Protein AF-A0A6M3KAR0-F1 (afdb_monomer_lite)

pLDDT: mean 83.97, std 17.64, range [31.8, 97.62]

Structure (mmCIF, N/CA/C/O backbone):
data_AF-A0A6M3KAR0-F1
#
_entry.id   AF-A0A6M3KAR0-F1
#
loop_
_atom_site.group_PDB
_atom_site.id
_atom_site.type_symbol
_atom_site.label_atom_id
_atom_site.label_alt_id
_atom_site.label_comp_id
_atom_site.label_asym_id
_atom_site.label_entity_id
_atom_site.label_seq_id
_atom_site.pdbx_PDB_ins_code
_atom_site.Cartn_x
_atom_site.Cartn_y
_atom_site.Cartn_z
_atom_site.occupancy
_atom_site.B_iso_or_equiv
_atom_site.auth_seq_id
_atom_site.auth_comp_id
_atom_site.auth_asym_id
_atom_site.auth_atom_id
_atom_site.pdbx_PDB_model_num
ATOM 1 N N . MET A 1 1 ? 25.876 14.426 -2.420 1.00 44.31 1 MET A N 1
ATOM 2 C CA . MET A 1 1 ? 25.992 14.036 -3.846 1.00 44.31 1 MET A CA 1
ATOM 3 C C . MET A 1 1 ? 24.694 13.390 -4.374 1.00 44.31 1 MET A C 1
ATOM 5 O O . MET A 1 1 ? 24.754 12.525 -5.230 1.00 44.31 1 MET A O 1
ATOM 9 N N . PHE A 1 2 ? 23.516 13.811 -3.880 1.00 39.31 2 PHE A N 1
ATOM 10 C CA . PHE A 1 2 ? 22.207 13.184 -4.164 1.00 39.31 2 PHE A CA 1
ATOM 11 C C . PHE A 1 2 ? 21.346 13.963 -5.182 1.00 39.31 2 PHE A C 1
ATOM 13 O O . PHE A 1 2 ? 20.451 13.400 -5.795 1.00 39.31 2 PHE A O 1
ATOM 20 N N . LEU A 1 3 ? 21.641 15.249 -5.415 1.00 34.06 3 LEU A N 1
ATOM 21 C CA . LEU A 1 3 ? 20.813 16.133 -6.252 1.00 34.06 3 LEU A CA 1
ATOM 22 C C . LEU A 1 3 ? 21.075 16.013 -7.769 1.00 34.06 3 LEU A C 1
ATOM 24 O O . LEU A 1 3 ? 20.248 16.417 -8.577 1.00 34.06 3 LEU A O 1
ATOM 28 N N . SER A 1 4 ? 22.226 15.463 -8.174 1.00 31.80 4 SER A N 1
ATOM 29 C CA . SER A 1 4 ? 22.678 15.473 -9.577 1.00 31.80 4 SER A CA 1
ATOM 30 C C . SER A 1 4 ? 22.070 14.364 -10.444 1.00 31.80 4 SER A C 1
ATOM 32 O O . SER A 1 4 ? 22.120 14.472 -11.669 1.00 31.80 4 SER A O 1
ATOM 34 N N . TRP A 1 5 ? 21.533 13.300 -9.841 1.00 33.84 5 TRP A N 1
ATOM 35 C CA . TRP A 1 5 ? 20.938 12.178 -10.580 1.00 33.84 5 TRP A CA 1
ATOM 36 C C . TRP A 1 5 ? 19.474 12.421 -10.951 1.00 33.84 5 TRP A C 1
ATOM 38 O O . TRP A 1 5 ? 19.028 11.923 -11.979 1.00 33.84 5 TRP A O 1
ATOM 48 N N . LEU A 1 6 ? 18.766 13.255 -10.180 1.00 37.25 6 LEU A N 1
ATOM 49 C CA . LEU A 1 6 ? 17.368 13.603 -10.441 1.00 37.25 6 LEU A CA 1
ATOM 50 C C . LEU A 1 6 ? 17.204 14.263 -11.820 1.00 37.25 6 LEU A C 1
ATOM 52 O O . LEU A 1 6 ? 16.285 13.937 -12.557 1.00 37.25 6 LEU A O 1
ATOM 56 N N . PHE A 1 7 ? 18.136 15.141 -12.210 1.00 34.53 7 PHE A N 1
ATOM 57 C CA . PHE A 1 7 ? 17.979 16.001 -13.388 1.00 34.53 7 PHE A CA 1
ATOM 58 C C . PHE A 1 7 ? 18.233 15.334 -14.753 1.00 34.53 7 PHE A C 1
ATOM 60 O O . PHE A 1 7 ? 17.766 15.842 -15.771 1.00 34.53 7 PHE A O 1
ATOM 67 N N . LYS A 1 8 ? 18.960 14.212 -14.824 1.00 32.50 8 LYS A N 1
ATOM 68 C CA . LYS A 1 8 ? 19.368 13.623 -16.119 1.00 32.50 8 LYS A CA 1
ATOM 69 C C . LYS A 1 8 ? 18.343 12.673 -16.745 1.00 32.50 8 LYS A C 1
ATOM 71 O O . LYS A 1 8 ? 18.526 12.282 -17.894 1.00 32.50 8 LYS A O 1
ATOM 76 N N . TRP A 1 9 ? 17.265 12.333 -16.040 1.00 40.50 9 TRP A N 1
ATOM 77 C CA . TRP A 1 9 ? 16.242 11.410 -16.550 1.00 40.50 9 TRP A CA 1
ATOM 78 C C . TRP A 1 9 ? 15.042 12.107 -17.222 1.00 40.50 9 TRP A C 1
ATOM 80 O O . TRP A 1 9 ? 14.213 11.447 -17.839 1.00 40.50 9 TRP A O 1
ATOM 90 N N . PHE A 1 10 ? 14.967 13.444 -17.162 1.00 45.47 10 PHE A N 1
ATOM 91 C CA . PHE A 1 10 ? 13.807 14.244 -17.596 1.00 45.47 10 PHE A CA 1
ATOM 92 C C . PHE A 1 10 ? 13.609 14.398 -19.117 1.00 45.47 10 PHE A C 1
ATOM 94 O O . PHE A 1 10 ? 12.655 15.046 -19.545 1.00 45.47 10 PHE A O 1
ATOM 101 N N . ALA A 1 11 ? 14.459 13.821 -19.966 1.00 38.06 11 ALA A N 1
ATOM 102 C CA . ALA A 1 11 ? 14.335 13.984 -21.413 1.00 38.06 11 ALA A CA 1
ATOM 103 C C . ALA A 1 11 ? 13.520 12.840 -22.044 1.00 38.06 11 ALA A C 1
ATOM 105 O O . ALA A 1 11 ? 14.083 11.823 -22.440 1.00 38.06 11 ALA A O 1
ATOM 106 N N . GLY A 1 12 ? 12.201 13.022 -22.186 1.00 43.19 12 GLY A N 1
ATOM 107 C CA . GLY A 1 12 ? 11.482 12.376 -23.297 1.00 43.19 12 GLY A CA 1
ATOM 108 C C . GLY A 1 12 ? 10.228 11.552 -23.006 1.00 43.19 12 GLY A C 1
ATOM 109 O O . GLY A 1 12 ? 9.822 10.795 -23.882 1.00 43.19 12 GLY A O 1
ATOM 110 N N . LYS A 1 13 ? 9.572 11.677 -21.848 1.00 44.59 13 LYS A N 1
ATOM 111 C CA . LYS A 1 13 ? 8.247 11.059 -21.652 1.00 44.59 13 LYS A CA 1
ATOM 112 C C . LYS A 1 13 ? 7.164 12.130 -21.669 1.00 44.59 13 LYS A C 1
ATOM 114 O O . LYS A 1 13 ? 7.058 12.933 -20.750 1.00 44.59 13 LYS A O 1
ATOM 119 N N . THR A 1 14 ? 6.395 12.164 -22.755 1.00 47.69 14 THR A N 1
ATOM 120 C CA . THR A 1 14 ? 5.181 12.978 -22.865 1.00 47.69 14 THR A CA 1
ATOM 121 C C . THR A 1 14 ? 4.191 12.539 -21.790 1.00 47.69 14 THR A C 1
ATOM 123 O O . THR A 1 14 ? 3.949 11.339 -21.646 1.00 47.69 14 THR A O 1
ATOM 126 N N . ALA A 1 15 ? 3.635 13.493 -21.041 1.00 52.22 15 ALA A N 1
ATOM 127 C CA . ALA A 1 15 ? 2.621 13.210 -20.033 1.00 52.22 15 ALA A CA 1
ATOM 128 C C . ALA A 1 15 ? 1.434 12.449 -20.665 1.00 52.22 15 ALA A C 1
ATOM 130 O O . ALA A 1 15 ? 1.044 12.770 -21.794 1.00 52.22 15 ALA A O 1
ATOM 131 N N . PRO A 1 16 ? 0.870 11.436 -19.982 1.00 50.16 16 PRO A N 1
ATOM 132 C CA . PRO A 1 16 ? -0.304 10.726 -20.477 1.00 50.16 16 PRO A CA 1
ATOM 133 C C . PRO A 1 16 ? -1.496 11.688 -20.650 1.00 50.16 16 PRO A C 1
ATOM 135 O O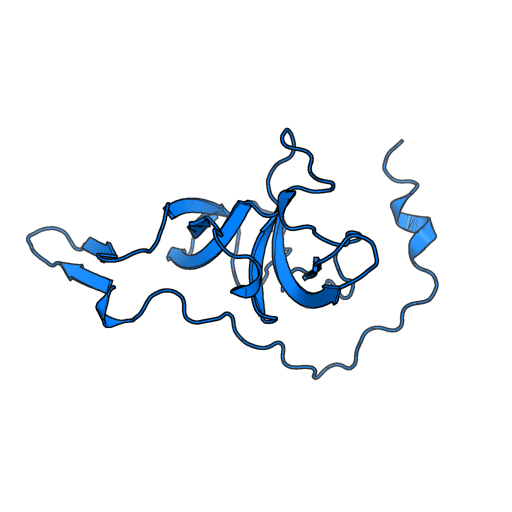 . PRO A 1 16 ? -1.559 12.716 -19.971 1.00 50.16 16 PRO A O 1
ATOM 138 N N . PRO A 1 17 ? -2.441 11.383 -21.559 1.00 49.75 17 PRO A N 1
ATOM 139 C CA . PRO A 1 17 ? -3.588 12.241 -21.826 1.00 49.75 17 PRO A CA 1
ATOM 140 C C . PRO A 1 17 ? -4.416 12.500 -20.560 1.00 49.75 17 PRO A C 1
ATOM 142 O O . PRO A 1 17 ? -4.593 11.632 -19.709 1.00 49.75 17 PRO A O 1
ATOM 145 N N . ILE A 1 18 ? -4.957 13.715 -20.496 1.00 53.00 18 ILE A N 1
ATOM 146 C CA . ILE A 1 18 ? -5.568 14.395 -19.338 1.00 53.00 18 ILE A CA 1
ATOM 147 C C . ILE A 1 18 ? -6.865 13.746 -18.807 1.00 53.00 18 ILE A C 1
ATOM 149 O O . ILE A 1 18 ? -7.539 14.338 -17.972 1.00 53.00 18 ILE A O 1
ATOM 153 N N . ASN A 1 19 ? -7.254 12.563 -19.297 1.00 54.94 19 ASN A N 1
ATOM 154 C CA . ASN A 1 19 ? -8.557 11.959 -19.000 1.00 54.94 19 ASN A CA 1
ATOM 155 C C . ASN A 1 19 ? -8.521 10.420 -18.921 1.00 54.94 19 ASN A C 1
ATOM 157 O O . ASN A 1 19 ? -9.412 9.739 -19.423 1.00 54.94 19 ASN A O 1
ATOM 161 N N . TYR A 1 20 ? -7.453 9.857 -18.347 1.00 64.69 20 TYR A N 1
ATOM 162 C CA . TYR A 1 20 ? -7.381 8.425 -18.049 1.00 64.69 20 TYR A CA 1
ATOM 163 C C . TYR A 1 20 ? -7.837 8.178 -16.608 1.00 64.69 20 TYR A C 1
ATOM 165 O O . TYR A 1 20 ? -7.062 8.373 -15.669 1.00 64.69 20 TYR A O 1
ATOM 173 N N . GLU A 1 21 ? -9.094 7.765 -16.437 1.00 73.62 21 GLU A N 1
ATOM 174 C CA . GLU A 1 21 ? -9.604 7.319 -15.141 1.00 73.62 21 GLU A CA 1
ATOM 175 C C . GLU A 1 21 ? -8.807 6.095 -14.673 1.00 73.62 21 GLU A C 1
ATOM 177 O O . GLU A 1 21 ? -8.622 5.117 -15.401 1.00 73.62 21 GLU A O 1
ATOM 182 N N . ILE A 1 22 ? -8.280 6.171 -13.453 1.00 78.12 22 ILE A N 1
ATOM 183 C CA . ILE A 1 22 ? -7.604 5.043 -12.820 1.00 78.12 22 ILE A CA 1
ATOM 184 C C . ILE A 1 22 ? -8.687 4.191 -12.156 1.00 78.12 22 ILE A C 1
ATOM 186 O O . ILE A 1 22 ? -9.484 4.757 -11.408 1.00 78.12 22 ILE A O 1
ATOM 190 N N . PRO A 1 23 ? -8.716 2.862 -12.371 1.00 89.44 23 PRO A N 1
ATOM 191 C CA . PRO A 1 23 ? -9.630 1.994 -11.643 1.00 89.44 23 PRO A CA 1
ATOM 192 C C . PRO A 1 23 ? -9.558 2.243 -10.134 1.00 89.44 23 PRO A C 1
ATOM 194 O O . PRO A 1 23 ? -8.480 2.468 -9.576 1.00 89.44 23 PRO A O 1
ATOM 197 N N . SER A 1 24 ? -10.711 2.207 -9.470 1.00 90.56 24 SER A N 1
ATOM 198 C CA . SER A 1 24 ? -10.758 2.273 -8.009 1.00 90.56 24 SER A CA 1
ATOM 199 C C . SER A 1 24 ? -10.103 1.033 -7.381 1.00 90.56 24 SER A C 1
ATOM 201 O O . SER A 1 24 ? -10.073 -0.023 -8.021 1.00 90.56 24 SER A O 1
ATOM 203 N N . PRO A 1 25 ? -9.609 1.123 -6.130 1.00 93.75 25 PRO A N 1
ATOM 204 C CA . PRO A 1 25 ? -9.113 -0.041 -5.405 1.00 93.75 25 PRO A CA 1
ATOM 205 C C . PRO A 1 25 ? -10.175 -1.131 -5.308 1.00 93.75 25 PRO A C 1
ATOM 207 O O . PRO A 1 25 ? -11.380 -0.851 -5.265 1.00 93.75 25 PRO A O 1
ATOM 210 N N . LYS A 1 26 ? -9.730 -2.379 -5.186 1.00 94.19 26 LYS A N 1
ATOM 211 C CA . LYS A 1 26 ? -10.622 -3.498 -4.896 1.00 94.19 26 LYS A CA 1
ATOM 212 C C . LYS A 1 26 ? -11.297 -3.287 -3.541 1.00 94.19 26 LYS A C 1
ATOM 214 O O . LYS A 1 26 ? -10.650 -2.932 -2.557 1.00 94.19 26 LYS A O 1
ATOM 219 N N . ILE A 1 27 ? -12.589 -3.599 -3.449 1.00 91.50 27 ILE A N 1
ATOM 220 C CA . ILE A 1 27 ? -13.271 -3.682 -2.153 1.00 91.50 27 ILE A CA 1
ATOM 221 C C . ILE A 1 27 ? -12.722 -4.899 -1.399 1.00 91.50 27 ILE A C 1
ATOM 223 O O . ILE A 1 27 ? -12.964 -6.042 -1.786 1.00 91.50 27 ILE A O 1
ATOM 227 N N . ARG A 1 28 ? -11.969 -4.645 -0.324 1.00 90.31 28 ARG A N 1
ATOM 228 C CA . ARG A 1 28 ? -11.317 -5.678 0.508 1.00 90.31 28 ARG A CA 1
ATOM 229 C C . ARG A 1 28 ? -12.025 -5.926 1.838 1.00 90.31 28 ARG A C 1
ATOM 231 O O . ARG A 1 28 ? -11.867 -6.989 2.430 1.00 90.31 28 ARG A O 1
ATOM 238 N N . ILE A 1 29 ? -12.837 -4.970 2.282 1.00 88.12 29 ILE A N 1
ATOM 239 C CA . ILE A 1 29 ? -13.663 -5.064 3.487 1.00 88.12 29 ILE A CA 1
ATOM 240 C C . ILE A 1 29 ? -15.110 -4.880 3.054 1.00 88.12 29 ILE A C 1
ATOM 242 O O . ILE A 1 29 ? -15.476 -3.838 2.515 1.00 88.12 29 ILE A O 1
ATOM 246 N N . SER A 1 30 ? -15.937 -5.904 3.260 1.00 88.44 30 SER A N 1
ATOM 247 C CA . SER A 1 30 ? -17.370 -5.788 2.987 1.00 88.44 30 SER A CA 1
ATOM 248 C C . SER A 1 30 ? -18.027 -4.840 3.990 1.00 88.44 30 SER A C 1
ATOM 250 O O . SER A 1 30 ? -17.643 -4.819 5.158 1.00 88.44 30 SER A O 1
ATOM 252 N N . GLN A 1 31 ? -19.062 -4.112 3.572 1.00 86.31 31 GLN A N 1
ATOM 253 C CA . GLN A 1 31 ? -19.789 -3.203 4.463 1.00 86.31 31 GLN A CA 1
ATOM 254 C C . GLN A 1 31 ? -20.313 -3.908 5.728 1.00 86.31 31 GLN A C 1
ATOM 256 O O . GLN A 1 31 ? -20.246 -3.340 6.810 1.00 86.31 31 GLN A O 1
ATOM 261 N N . GLY A 1 32 ? -20.768 -5.163 5.617 1.00 87.25 32 GLY A N 1
ATOM 262 C CA . GLY A 1 32 ? -21.242 -5.952 6.762 1.00 87.25 32 GLY A CA 1
ATOM 263 C C . GLY A 1 32 ? -20.154 -6.346 7.769 1.00 87.25 32 GLY A C 1
ATOM 264 O O . GLY A 1 32 ? -20.479 -6.742 8.883 1.00 87.25 32 GLY A O 1
ATOM 265 N N . ALA A 1 33 ? -18.872 -6.217 7.409 1.00 87.06 33 ALA A N 1
ATOM 266 C CA . ALA A 1 33 ? -17.750 -6.417 8.328 1.00 87.06 33 ALA A CA 1
ATOM 267 C C . ALA A 1 33 ? -17.446 -5.169 9.177 1.00 87.06 33 ALA A C 1
ATOM 269 O O . ALA A 1 33 ? -16.539 -5.208 10.007 1.00 87.06 33 ALA A O 1
ATOM 270 N N . ILE A 1 34 ? -18.173 -4.067 8.968 1.00 88.25 34 ILE A N 1
ATOM 271 C CA . ILE A 1 34 ? -18.034 -2.820 9.717 1.00 88.25 34 ILE A CA 1
ATOM 272 C C . ILE A 1 34 ? -19.299 -2.632 10.551 1.00 88.25 34 ILE A C 1
ATOM 274 O O . ILE A 1 34 ? -20.400 -2.518 10.016 1.00 88.25 34 ILE A O 1
ATOM 278 N N . SER A 1 35 ? -19.143 -2.579 11.868 1.00 87.25 35 SER A N 1
ATOM 279 C CA . SER A 1 35 ? -20.231 -2.325 12.809 1.00 87.25 35 SER A CA 1
ATOM 280 C C . SER A 1 35 ? -19.959 -1.062 13.611 1.00 87.25 35 SER A C 1
ATOM 282 O O . SER A 1 35 ? -18.844 -0.844 14.086 1.00 87.25 35 SER A O 1
ATOM 284 N N . LEU A 1 36 ? -20.999 -0.254 13.791 1.00 85.94 36 LEU A N 1
ATOM 285 C CA . LEU A 1 36 ? -20.987 0.888 14.696 1.00 85.94 36 LEU A CA 1
ATOM 286 C C . LEU A 1 36 ? -21.565 0.428 16.030 1.00 85.94 36 LEU A C 1
ATOM 288 O O . LEU A 1 36 ? -22.679 -0.098 16.056 1.00 85.94 36 LEU A O 1
ATOM 292 N N . ASN A 1 37 ? -20.803 0.591 17.109 1.00 83.62 37 ASN A N 1
ATOM 293 C CA . ASN A 1 37 ? -21.295 0.339 18.456 1.00 83.62 37 ASN A CA 1
ATOM 294 C C . ASN A 1 37 ? -21.473 1.676 19.194 1.00 83.62 37 ASN A C 1
ATOM 296 O O . ASN A 1 37 ? -20.618 2.560 19.118 1.00 83.62 37 ASN A O 1
ATOM 300 N N . TYR A 1 38 ? -22.615 1.803 19.868 1.00 79.50 38 TYR A N 1
ATOM 301 C CA . TYR A 1 38 ? -23.075 2.986 20.589 1.00 79.50 38 TYR A CA 1
ATOM 302 C C . TYR A 1 38 ? -23.214 2.733 22.103 1.00 79.50 38 TYR A C 1
ATOM 304 O O . TYR A 1 38 ? -23.842 3.530 22.802 1.00 79.50 38 TYR A O 1
ATOM 312 N N . ASP A 1 39 ? -22.639 1.640 22.619 1.00 70.88 39 ASP A N 1
ATOM 313 C CA . ASP A 1 39 ? -22.660 1.242 24.034 1.00 70.88 39 ASP A CA 1
ATOM 314 C C . ASP A 1 39 ? -21.804 2.179 24.915 1.00 70.88 39 ASP A C 1
ATOM 316 O O . ASP A 1 39 ? -20.740 1.813 25.409 1.00 70.88 39 ASP A O 1
ATOM 320 N N . GLY A 1 40 ? -22.242 3.428 25.097 1.00 68.81 40 GLY A N 1
ATOM 321 C CA . GLY A 1 40 ? -21.585 4.435 25.948 1.00 68.81 40 GLY A CA 1
ATOM 322 C C . GLY A 1 40 ? -20.324 5.073 25.351 1.00 68.81 40 GLY A C 1
ATOM 323 O O . GLY A 1 40 ? -19.961 6.180 25.746 1.00 68.81 40 GLY A O 1
ATOM 324 N N . GLU A 1 41 ? -19.714 4.438 24.351 1.00 70.38 41 GLU A N 1
ATOM 325 C CA . GLU A 1 41 ? -18.621 4.968 23.537 1.00 70.38 41 GLU A CA 1
ATOM 326 C C . GLU A 1 41 ? -18.974 4.842 22.048 1.00 70.38 41 GLU A C 1
ATOM 328 O O . GLU A 1 41 ? -19.388 3.781 21.586 1.00 70.38 41 GLU A O 1
ATOM 333 N N . ASN A 1 42 ? -18.799 5.921 21.276 1.00 82.81 42 ASN A N 1
ATOM 334 C CA . ASN A 1 42 ? -19.004 5.904 19.825 1.00 82.81 42 ASN A CA 1
ATOM 335 C C . ASN A 1 42 ? -17.825 5.190 19.151 1.00 82.81 42 ASN A C 1
ATOM 337 O O . ASN A 1 42 ? -16.806 5.820 18.856 1.00 82.81 42 ASN A O 1
ATOM 341 N N . THR A 1 43 ? -17.949 3.885 18.913 1.00 83.44 43 THR A N 1
ATOM 342 C CA . THR A 1 43 ? -16.860 3.063 18.369 1.00 83.44 43 THR A CA 1
ATOM 343 C C . THR A 1 43 ? -17.187 2.508 16.986 1.00 83.44 43 THR A C 1
ATOM 345 O O . THR A 1 43 ? -18.315 2.113 16.684 1.00 83.44 43 THR A O 1
ATOM 348 N N . VAL A 1 44 ? -16.164 2.463 16.129 1.00 84.81 44 VAL A N 1
ATOM 349 C CA . VAL A 1 44 ? -16.197 1.757 14.844 1.00 84.81 44 VAL A CA 1
ATOM 350 C C . VAL A 1 44 ? -15.420 0.462 15.015 1.00 84.81 44 VAL A C 1
ATOM 352 O O . VAL A 1 44 ? -14.225 0.487 15.312 1.00 84.81 44 VAL A O 1
ATOM 355 N N . MET A 1 45 ? -16.086 -0.669 14.821 1.00 83.50 45 MET A N 1
ATOM 356 C CA . MET A 1 45 ? -15.468 -1.986 14.892 1.00 83.50 45 MET A CA 1
ATOM 357 C C . MET A 1 45 ? -15.436 -2.616 13.505 1.00 83.50 45 MET A C 1
ATOM 359 O O . MET A 1 45 ? -16.449 -2.675 12.812 1.00 83.50 45 MET A O 1
ATOM 363 N N . VAL A 1 46 ? -14.264 -3.113 13.117 1.00 83.19 46 VAL A N 1
ATOM 364 C CA . VAL A 1 46 ? -14.090 -3.910 11.901 1.00 83.19 46 VAL A CA 1
ATOM 365 C C . VAL A 1 46 ? -13.914 -5.361 12.336 1.00 83.19 46 VAL A C 1
ATOM 367 O O . VAL A 1 46 ? -12.882 -5.724 12.896 1.00 83.19 46 VAL A O 1
ATOM 370 N N . THR A 1 47 ? -14.960 -6.166 12.171 1.00 72.81 47 THR A N 1
ATOM 371 C CA . THR A 1 47 ? -15.121 -7.469 12.842 1.00 72.81 47 THR A CA 1
ATOM 372 C C . THR A 1 47 ? -14.496 -8.630 12.079 1.00 72.81 47 THR A C 1
ATOM 374 O O . THR A 1 47 ? -14.176 -9.652 12.677 1.00 72.81 47 THR A O 1
ATOM 377 N N . THR A 1 48 ? -14.308 -8.493 10.764 1.00 71.75 48 THR A N 1
ATOM 378 C CA . THR A 1 48 ? -13.711 -9.537 9.922 1.00 71.75 48 THR A CA 1
ATOM 379 C C . THR A 1 48 ? -12.712 -8.920 8.956 1.00 71.75 48 THR A C 1
ATOM 381 O O . THR A 1 48 ? -13.092 -8.324 7.949 1.00 71.75 48 THR A O 1
ATOM 384 N N . LEU A 1 49 ? -11.427 -9.088 9.259 1.00 71.56 49 LEU A N 1
ATOM 385 C CA . LEU A 1 49 ? -10.332 -8.779 8.349 1.00 71.56 49 LEU A CA 1
ATOM 386 C C . LEU A 1 49 ? -9.555 -10.068 8.065 1.00 71.56 49 LEU A C 1
ATOM 388 O O . LEU A 1 49 ? -9.105 -10.710 9.016 1.00 71.56 49 LEU A O 1
ATOM 392 N N . PRO A 1 50 ? -9.400 -10.491 6.798 1.00 72.88 50 PRO A N 1
ATOM 393 C CA . PRO A 1 50 ? -8.529 -11.615 6.498 1.00 72.88 50 PRO A CA 1
ATOM 394 C C . PRO A 1 50 ? -7.065 -11.242 6.772 1.00 72.88 50 PRO A C 1
ATOM 396 O O . PRO A 1 50 ? -6.611 -10.152 6.433 1.00 72.88 50 PRO A O 1
ATOM 399 N N . GLY A 1 51 ? -6.314 -12.162 7.375 1.00 80.44 51 GLY A N 1
ATOM 400 C CA . GLY A 1 51 ? -4.888 -11.973 7.647 1.00 80.44 51 GLY A CA 1
ATOM 401 C C . GLY A 1 51 ? -4.583 -10.938 8.735 1.00 80.44 51 GLY A C 1
ATOM 402 O O . GLY A 1 51 ? -5.414 -10.632 9.589 1.00 80.44 51 GLY A O 1
ATOM 403 N N . LYS A 1 52 ? -3.340 -10.444 8.747 1.00 90.06 52 LYS A N 1
ATOM 404 C CA . LYS A 1 52 ? -2.894 -9.439 9.718 1.00 90.06 52 LYS A CA 1
ATOM 405 C C . LYS A 1 52 ? -3.215 -8.043 9.212 1.00 90.06 52 LYS A C 1
ATOM 407 O O . LYS A 1 52 ? -2.909 -7.703 8.069 1.00 90.06 52 LYS A O 1
ATOM 412 N N . CYS A 1 53 ? -3.748 -7.218 10.103 1.00 90.38 53 CYS A N 1
ATOM 413 C CA . CYS A 1 53 ? -4.039 -5.821 9.826 1.00 90.38 53 CYS A CA 1
ATOM 414 C C . CYS A 1 53 ? -3.406 -4.909 10.866 1.00 90.38 53 CYS A C 1
ATOM 416 O O . CYS A 1 53 ? -3.229 -5.281 12.026 1.00 90.38 53 CYS A O 1
ATOM 418 N N . TYR A 1 54 ? -3.074 -3.700 10.440 1.00 91.12 54 TYR A N 1
ATOM 419 C CA . TYR A 1 54 ? -2.494 -2.670 11.287 1.00 91.12 54 TYR A CA 1
ATOM 420 C C . TYR A 1 54 ? -2.915 -1.293 10.793 1.00 91.12 54 TYR A C 1
ATOM 422 O O . TYR A 1 54 ? -3.285 -1.115 9.635 1.00 91.12 54 TYR A O 1
ATOM 430 N N . LYS A 1 55 ? -2.866 -0.308 11.688 1.00 92.69 55 LYS A N 1
ATOM 431 C CA . LYS A 1 55 ? -3.055 1.097 11.330 1.00 92.69 55 LYS A CA 1
ATOM 432 C C . LYS A 1 55 ? -1.709 1.804 11.240 1.00 92.69 55 LYS A C 1
ATOM 434 O O . LYS A 1 55 ? -0.798 1.475 11.998 1.00 92.69 55 LYS A O 1
ATOM 439 N N . SER A 1 56 ? -1.605 2.782 10.351 1.00 93.62 56 SER A N 1
ATOM 440 C CA . SER A 1 56 ? -0.438 3.660 10.241 1.00 93.62 56 SER A CA 1
ATOM 441 C C . SER A 1 56 ? -0.877 5.100 10.010 1.00 93.62 56 SER A C 1
ATOM 443 O O . SER A 1 56 ? -1.954 5.335 9.465 1.00 93.62 56 SER A O 1
ATOM 445 N N . ALA A 1 57 ? -0.033 6.048 10.411 1.00 93.19 57 ALA A N 1
ATOM 446 C CA . ALA A 1 57 ? -0.163 7.441 10.005 1.00 93.19 57 ALA A CA 1
ATOM 447 C C . ALA A 1 57 ? 0.481 7.651 8.626 1.00 93.19 57 ALA A C 1
ATOM 449 O O . ALA A 1 57 ? 1.476 6.993 8.299 1.00 93.19 57 ALA A O 1
ATOM 450 N N . VAL A 1 58 ? -0.085 8.562 7.837 1.00 93.88 58 VAL A N 1
ATOM 451 C CA . VAL A 1 58 ? 0.470 9.006 6.552 1.00 93.88 58 VAL A CA 1
ATOM 452 C C . VAL A 1 58 ? 1.522 10.091 6.792 1.00 93.88 58 VAL A C 1
ATOM 454 O O . VAL A 1 58 ? 1.314 11.010 7.586 1.00 93.88 58 VAL A O 1
ATOM 457 N N . ALA A 1 59 ? 2.666 9.969 6.119 1.00 92.44 59 ALA A N 1
ATOM 458 C CA . ALA A 1 59 ? 3.739 10.957 6.169 1.00 92.44 59 ALA A CA 1
ATOM 459 C C . ALA A 1 59 ? 3.475 12.124 5.204 1.00 92.44 59 ALA A C 1
ATOM 461 O O . ALA A 1 59 ? 2.939 11.924 4.113 1.00 92.44 59 ALA A O 1
ATOM 462 N N . ASP A 1 60 ? 3.925 13.318 5.586 1.00 93.00 60 ASP A N 1
ATOM 463 C CA . ASP A 1 60 ? 3.819 14.545 4.791 1.00 93.00 60 ASP A CA 1
ATOM 464 C C . ASP A 1 60 ? 4.763 14.509 3.578 1.00 93.00 60 ASP A C 1
ATOM 466 O O . ASP A 1 60 ? 5.933 14.893 3.640 1.00 93.00 60 ASP A O 1
ATOM 470 N N . THR A 1 61 ? 4.268 13.941 2.480 1.00 91.44 61 THR A N 1
ATOM 471 C CA . THR A 1 61 ? 4.991 13.848 1.201 1.00 91.44 61 THR A CA 1
ATOM 472 C C . THR A 1 61 ? 4.220 14.468 0.042 1.00 91.44 61 THR A C 1
ATOM 474 O O . THR A 1 61 ? 4.768 14.562 -1.057 1.00 91.44 61 THR A O 1
ATOM 477 N N . ASN A 1 62 ? 2.952 14.842 0.262 1.00 92.38 62 ASN A N 1
ATOM 478 C CA . ASN A 1 62 ? 1.988 15.302 -0.744 1.00 92.38 62 ASN A CA 1
ATOM 479 C C . ASN A 1 62 ? 1.805 14.347 -1.938 1.00 92.38 62 ASN A C 1
ATOM 481 O O . ASN A 1 62 ? 1.204 14.708 -2.941 1.00 92.38 62 ASN A O 1
ATOM 485 N N . SER A 1 63 ? 2.351 13.129 -1.898 1.00 92.50 63 SER A N 1
ATOM 486 C CA . SER A 1 63 ? 2.376 12.229 -3.059 1.00 92.50 63 SER A CA 1
ATOM 487 C C . SER A 1 63 ? 1.016 11.596 -3.355 1.00 92.50 63 SER A C 1
ATOM 489 O O . SER A 1 63 ? 0.732 11.249 -4.501 1.00 92.50 63 SER A O 1
ATOM 491 N N . LEU A 1 64 ? 0.157 11.485 -2.342 1.00 92.44 64 LEU A N 1
ATOM 492 C CA . LEU A 1 64 ? -1.190 10.934 -2.444 1.00 92.44 64 LEU A CA 1
ATOM 493 C C . LEU A 1 64 ? -2.294 11.997 -2.448 1.00 92.44 64 LEU A C 1
ATOM 495 O O . LEU A 1 64 ? -3.459 11.620 -2.405 1.00 92.44 64 LEU A O 1
ATOM 499 N N . ASP A 1 65 ? -1.989 13.290 -2.547 1.00 91.81 65 ASP A N 1
ATOM 500 C CA . ASP A 1 65 ? -3.030 14.320 -2.653 1.00 91.81 65 ASP A CA 1
ATOM 501 C C . ASP A 1 65 ? -3.911 14.082 -3.895 1.00 91.81 65 ASP A C 1
ATOM 503 O O . ASP A 1 65 ? -3.389 13.721 -4.942 1.00 91.81 65 ASP A O 1
ATOM 507 N N . PRO A 1 66 ? -5.237 14.289 -3.866 1.00 89.88 66 PRO A N 1
ATOM 508 C CA . PRO A 1 66 ? -6.070 14.655 -2.722 1.00 89.88 66 PRO A CA 1
ATOM 509 C C . PRO A 1 66 ? -6.624 13.433 -1.960 1.00 89.88 66 PRO A C 1
ATOM 511 O O . PRO A 1 66 ? -7.581 13.565 -1.203 1.00 89.88 66 PRO A O 1
ATOM 514 N N . PHE A 1 67 ? -6.118 12.228 -2.222 1.00 91.44 67 PHE A N 1
ATOM 515 C CA . PHE A 1 67 ? -6.691 10.982 -1.723 1.00 91.44 67 PHE A CA 1
ATOM 516 C C . PHE A 1 67 ? -6.467 10.773 -0.219 1.00 91.44 67 PHE A C 1
ATOM 518 O O . PHE A 1 67 ? -7.422 10.461 0.492 1.00 91.44 67 PHE A O 1
ATOM 525 N N . VAL A 1 68 ? -5.238 10.957 0.270 1.00 91.69 68 VAL A N 1
ATOM 526 C CA . VAL A 1 68 ? -4.910 10.985 1.707 1.00 91.69 68 VAL A CA 1
ATOM 527 C C . VAL A 1 68 ? -3.822 12.019 1.972 1.00 91.69 68 VAL A C 1
ATOM 529 O O . VAL A 1 68 ? -2.935 12.196 1.142 1.00 91.69 68 VAL A O 1
ATOM 532 N N . ASP A 1 69 ? -3.880 12.649 3.143 1.00 91.69 69 ASP A N 1
ATOM 533 C CA . ASP A 1 69 ? -2.969 13.718 3.562 1.00 91.69 69 ASP A CA 1
ATOM 534 C C . ASP A 1 69 ? -2.184 13.319 4.827 1.00 91.69 69 ASP A C 1
ATOM 536 O O . ASP A 1 69 ? -2.490 12.326 5.502 1.00 91.69 69 ASP A O 1
ATOM 540 N N . ALA A 1 70 ? -1.159 14.096 5.154 1.00 92.69 70 ALA A N 1
ATOM 541 C CA . ALA A 1 70 ? -0.337 13.962 6.340 1.00 92.69 70 ALA A CA 1
ATOM 542 C C . ALA A 1 70 ? -1.176 13.811 7.620 1.00 92.69 70 ALA A C 1
ATOM 544 O O . ALA A 1 70 ? -2.148 14.523 7.861 1.00 92.69 70 ALA A O 1
ATOM 545 N N . GLY A 1 71 ? -0.782 12.870 8.479 1.00 90.44 71 GLY A N 1
ATOM 546 C CA . GLY A 1 71 ? -1.442 12.634 9.766 1.00 90.44 71 GLY A CA 1
ATOM 547 C C . GLY A 1 71 ? -2.752 11.844 9.690 1.00 90.44 71 GLY A C 1
ATOM 548 O O . GLY A 1 71 ? -3.222 11.370 10.728 1.00 90.44 71 GLY A O 1
ATOM 549 N N . MET A 1 72 ? -3.310 11.608 8.497 1.00 93.94 72 MET A N 1
ATOM 550 C CA . MET A 1 72 ? -4.447 10.700 8.343 1.00 93.94 72 MET A CA 1
ATOM 551 C C . MET A 1 72 ? -4.075 9.281 8.786 1.00 93.94 72 MET A C 1
ATOM 553 O O . MET A 1 72 ? -2.969 8.792 8.534 1.00 93.94 72 MET A O 1
ATOM 557 N N . THR A 1 73 ? -5.014 8.601 9.446 1.00 94.00 73 THR A N 1
ATOM 558 C CA . THR A 1 73 ? -4.852 7.195 9.827 1.00 94.00 73 THR A CA 1
ATOM 559 C C . THR A 1 73 ? -5.409 6.300 8.732 1.00 94.00 73 THR A C 1
ATOM 561 O O . THR A 1 73 ? -6.593 6.377 8.404 1.00 94.00 73 THR A O 1
ATOM 564 N N . VAL A 1 74 ? -4.582 5.390 8.224 1.00 94.62 74 VAL A N 1
ATOM 565 C CA . VAL A 1 74 ? -4.978 4.380 7.235 1.00 94.62 74 VAL A CA 1
ATOM 566 C C . VAL A 1 74 ? -4.980 2.986 7.846 1.00 94.62 74 VAL A C 1
ATOM 568 O O . VAL A 1 74 ? -4.180 2.684 8.736 1.00 94.62 74 VAL A O 1
ATOM 571 N N . LEU A 1 75 ? -5.878 2.131 7.362 1.00 93.62 75 LEU A N 1
ATOM 572 C CA . LEU A 1 75 ? -5.924 0.712 7.690 1.00 93.62 75 LEU A CA 1
ATOM 573 C C . LEU A 1 75 ? -5.222 -0.083 6.592 1.00 93.62 75 LEU A C 1
ATOM 575 O O . LEU A 1 75 ? -5.522 0.065 5.405 1.00 93.62 75 LEU A O 1
ATOM 579 N N . LEU A 1 76 ? -4.294 -0.933 7.007 1.00 94.81 76 LEU A N 1
ATOM 580 C CA . LEU A 1 76 ? -3.422 -1.716 6.148 1.00 94.81 76 LEU A CA 1
ATOM 581 C C . LEU A 1 76 ? -3.620 -3.203 6.432 1.00 94.81 76 LEU A C 1
ATOM 583 O O . LEU A 1 76 ? -3.826 -3.611 7.576 1.00 94.81 76 LEU A O 1
ATOM 587 N N . GLN A 1 77 ? -3.539 -4.006 5.381 1.00 94.12 77 GLN A N 1
ATOM 588 C CA . GLN A 1 77 ? -3.684 -5.455 5.418 1.00 94.12 77 GLN A CA 1
ATOM 589 C C . GLN A 1 77 ? -2.471 -6.111 4.761 1.00 94.12 77 GLN A C 1
ATOM 591 O O . GLN A 1 77 ? -2.096 -5.741 3.649 1.00 94.12 77 GLN A O 1
ATOM 596 N N . GLU A 1 78 ? -1.853 -7.074 5.445 1.00 93.31 78 GLU A N 1
ATOM 597 C CA . GLU A 1 78 ? -0.762 -7.881 4.889 1.00 93.31 78 GLU A CA 1
ATOM 598 C C . GLU A 1 78 ? -1.253 -8.646 3.650 1.00 93.31 78 GLU A C 1
ATOM 600 O O . GLU A 1 78 ? -2.319 -9.264 3.669 1.00 93.31 78 GLU A O 1
ATOM 605 N N . VAL A 1 79 ? -0.483 -8.591 2.562 1.00 90.44 79 VAL A N 1
ATOM 606 C CA . VAL A 1 79 ? -0.828 -9.267 1.303 1.00 90.44 79 VAL A CA 1
ATOM 607 C C . VAL A 1 79 ? -0.270 -10.687 1.342 1.00 90.44 79 VAL A C 1
ATOM 609 O O . VAL A 1 79 ? 0.944 -10.872 1.340 1.00 90.44 79 VAL A O 1
ATOM 612 N N . SER A 1 80 ? -1.149 -11.690 1.377 1.00 85.25 80 SER A N 1
ATOM 613 C CA . SER A 1 80 ? -0.760 -13.108 1.353 1.00 85.25 80 SER A CA 1
ATOM 614 C C . SER A 1 80 ? -0.717 -13.712 -0.055 1.00 85.25 80 SER A C 1
ATOM 616 O O . SER A 1 80 ? 0.044 -14.650 -0.283 1.00 85.25 80 SER A O 1
ATOM 618 N N . ASP A 1 81 ? -1.502 -13.177 -0.994 1.00 89.88 81 ASP A N 1
ATOM 619 C CA . ASP A 1 81 ? -1.507 -13.564 -2.408 1.00 89.88 81 ASP A CA 1
ATOM 620 C C . ASP A 1 81 ? -1.440 -12.315 -3.290 1.00 89.88 81 ASP A C 1
ATOM 622 O O . ASP A 1 81 ? -2.360 -11.501 -3.330 1.00 89.88 81 ASP A O 1
ATOM 626 N N . PHE A 1 82 ? -0.332 -12.158 -4.008 1.00 90.56 82 PHE A N 1
ATOM 627 C CA . PHE A 1 82 ? -0.093 -10.995 -4.862 1.00 90.56 82 PHE A CA 1
ATOM 628 C C . PHE A 1 82 ? -0.916 -11.021 -6.150 1.00 90.56 82 PHE A C 1
ATOM 630 O O . PHE A 1 82 ? -1.109 -9.970 -6.755 1.00 90.56 82 PHE A O 1
ATOM 637 N N . ASN A 1 83 ? -1.454 -12.179 -6.544 1.00 89.56 83 ASN A N 1
ATOM 638 C CA . ASN A 1 83 ? -2.392 -12.255 -7.666 1.00 89.56 83 ASN A CA 1
ATOM 639 C C . ASN A 1 83 ? -3.760 -11.650 -7.315 1.00 89.56 83 ASN A C 1
ATOM 641 O O . ASN A 1 83 ? -4.556 -11.376 -8.209 1.00 89.56 83 ASN A O 1
ATOM 645 N N . ASP A 1 84 ? -4.033 -11.426 -6.025 1.00 92.44 84 ASP A N 1
ATOM 646 C CA . ASP A 1 84 ? -5.239 -10.747 -5.555 1.00 92.44 84 ASP A CA 1
ATOM 647 C C . ASP A 1 84 ? -5.166 -9.217 -5.707 1.00 92.44 84 ASP A C 1
ATOM 649 O O . ASP A 1 84 ? -6.182 -8.527 -5.561 1.00 92.44 84 ASP A O 1
ATOM 653 N N . LEU A 1 85 ? -3.971 -8.674 -5.958 1.00 96.25 85 LEU A N 1
ATOM 654 C CA . LEU A 1 85 ? -3.771 -7.253 -6.222 1.00 96.25 85 LEU A CA 1
ATOM 655 C C . LEU A 1 85 ? -4.231 -6.908 -7.636 1.00 96.25 85 LEU A C 1
ATOM 657 O O . LEU A 1 85 ? -3.920 -7.612 -8.597 1.00 96.25 85 LEU A O 1
ATOM 661 N N . ILE A 1 86 ? -4.930 -5.785 -7.766 1.00 96.56 86 ILE A N 1
ATOM 662 C CA . ILE A 1 86 ? -5.400 -5.277 -9.056 1.00 96.56 86 ILE A CA 1
ATOM 663 C C . ILE A 1 86 ? -4.877 -3.864 -9.315 1.00 96.56 86 ILE A C 1
ATOM 665 O O . ILE A 1 86 ? -4.514 -3.129 -8.394 1.00 96.56 86 ILE A O 1
ATOM 669 N N . VAL A 1 87 ? -4.875 -3.457 -10.587 1.00 96.94 87 VAL A N 1
ATOM 670 C CA . VAL A 1 87 ? -4.692 -2.045 -10.944 1.00 96.94 87 VAL A CA 1
ATOM 671 C C . VAL A 1 87 ? -5.737 -1.215 -10.201 1.00 96.94 87 VAL A C 1
ATOM 673 O O . VAL A 1 87 ? -6.917 -1.557 -10.216 1.00 96.94 87 VAL A O 1
ATOM 676 N N . GLY A 1 88 ? -5.293 -0.138 -9.556 1.00 96.38 88 GLY A N 1
ATOM 677 C CA . GLY A 1 88 ? -6.132 0.709 -8.713 1.00 96.38 88 GLY A CA 1
ATOM 678 C C . GLY A 1 88 ? -5.943 0.503 -7.214 1.00 96.38 88 GLY A C 1
ATOM 679 O O . GLY A 1 88 ? -6.203 1.444 -6.463 1.00 96.38 88 GLY A O 1
ATOM 680 N N . ASP A 1 89 ? -5.452 -0.656 -6.760 1.00 97.50 89 ASP A N 1
ATOM 681 C CA . ASP A 1 89 ? -5.126 -0.864 -5.344 1.00 97.50 89 ASP A CA 1
ATOM 682 C C . ASP A 1 89 ? -4.024 0.090 -4.875 1.00 97.50 89 ASP A C 1
ATOM 684 O O . ASP A 1 89 ? -3.133 0.455 -5.638 1.00 97.50 89 ASP A O 1
ATOM 688 N N . VAL A 1 90 ? -4.060 0.473 -3.600 1.00 97.38 90 VAL A N 1
ATOM 689 C CA . VAL A 1 90 ? -3.035 1.320 -2.977 1.00 97.38 90 VAL A CA 1
ATOM 690 C C . VAL A 1 90 ? -2.213 0.457 -2.042 1.00 97.38 90 VAL A C 1
ATOM 692 O O . VAL A 1 90 ? -2.761 -0.146 -1.125 1.00 97.38 90 VAL A O 1
ATOM 695 N N . ILE A 1 91 ? -0.911 0.356 -2.282 1.00 97.62 91 ILE A N 1
ATOM 696 C CA . ILE A 1 91 ? -0.025 -0.561 -1.563 1.00 97.62 91 ILE A CA 1
ATOM 697 C C . ILE A 1 91 ? 1.095 0.188 -0.860 1.00 97.62 91 ILE A C 1
ATOM 699 O O . ILE A 1 91 ? 1.554 1.224 -1.331 1.00 97.62 91 ILE A O 1
ATOM 703 N N . VAL A 1 92 ? 1.558 -0.383 0.247 1.00 96.88 92 VAL A N 1
ATOM 704 C CA . VAL A 1 92 ? 2.796 -0.001 0.920 1.00 96.88 92 VAL A CA 1
ATOM 705 C C . VAL A 1 92 ? 3.895 -0.950 0.470 1.00 96.88 92 VAL A C 1
ATOM 707 O O . VAL A 1 92 ? 3.770 -2.166 0.647 1.00 96.88 92 VAL A O 1
ATOM 710 N N . TYR A 1 93 ? 4.981 -0.410 -0.068 1.00 96.25 93 TYR A N 1
ATOM 711 C CA . TYR A 1 93 ? 6.141 -1.185 -0.491 1.00 96.25 93 TYR A CA 1
ATOM 712 C C . TYR A 1 93 ? 7.452 -0.557 -0.011 1.00 96.25 93 TYR A C 1
ATOM 714 O O . TYR A 1 93 ? 7.510 0.615 0.356 1.00 96.25 93 TYR A O 1
ATOM 722 N N . LEU A 1 94 ? 8.516 -1.354 0.003 1.00 95.00 94 LEU A N 1
ATOM 723 C CA . LEU A 1 94 ? 9.861 -0.909 0.344 1.00 95.00 94 LEU A CA 1
ATOM 724 C C . LEU A 1 94 ? 10.629 -0.495 -0.919 1.00 95.00 94 LEU A C 1
ATOM 726 O O . LEU A 1 94 ? 10.752 -1.314 -1.840 1.00 95.00 94 LEU A O 1
ATOM 730 N N . PRO A 1 95 ? 11.181 0.729 -0.983 1.00 89.00 95 PRO A N 1
ATOM 731 C CA . PRO A 1 95 ? 11.958 1.169 -2.135 1.00 89.00 95 PRO A CA 1
ATOM 732 C C . PRO A 1 95 ? 13.183 0.275 -2.313 1.00 89.00 95 PRO A C 1
ATOM 734 O O . PRO A 1 95 ? 13.983 0.105 -1.396 1.00 89.00 95 PRO A O 1
ATOM 737 N N . ASN A 1 96 ? 13.321 -0.325 -3.498 1.00 87.88 96 ASN A N 1
ATOM 738 C CA . ASN A 1 96 ? 14.397 -1.269 -3.810 1.00 87.88 96 ASN A CA 1
ATOM 739 C C . ASN A 1 96 ? 14.531 -2.440 -2.803 1.00 87.88 96 ASN A C 1
ATOM 741 O O . ASN A 1 96 ? 15.619 -2.982 -2.613 1.00 87.88 96 ASN A O 1
ATOM 745 N N . GLY A 1 97 ? 13.443 -2.803 -2.115 1.00 85.81 97 GLY A N 1
ATOM 746 C CA . GLY A 1 97 ? 13.446 -3.844 -1.085 1.00 85.81 97 GLY A CA 1
ATOM 747 C C . GLY A 1 97 ? 14.193 -3.480 0.203 1.00 85.81 97 GLY A C 1
ATOM 748 O O . GLY A 1 97 ? 14.405 -4.361 1.036 1.00 85.81 97 GLY A O 1
ATOM 749 N N . ASP A 1 98 ? 14.590 -2.219 0.391 1.00 89.94 98 ASP A N 1
ATOM 750 C CA . ASP A 1 98 ? 15.311 -1.791 1.586 1.00 89.94 98 ASP A CA 1
ATOM 751 C C . ASP A 1 98 ? 14.394 -1.776 2.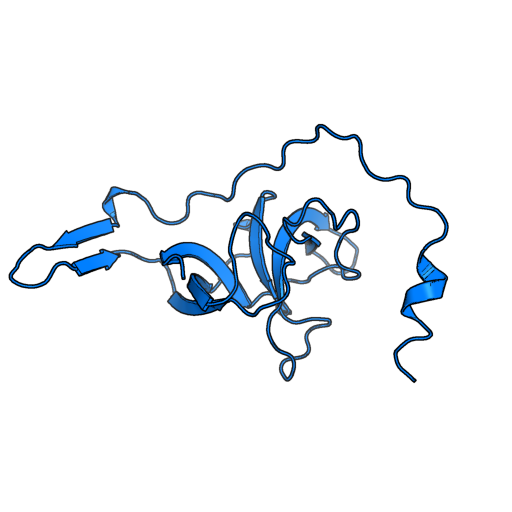815 1.00 89.94 98 ASP A C 1
ATOM 753 O O . ASP A 1 98 ? 13.495 -0.947 2.942 1.00 89.94 98 ASP A O 1
ATOM 757 N N . THR A 1 99 ? 14.643 -2.695 3.748 1.00 83.81 99 THR A N 1
ATOM 758 C CA . THR A 1 99 ? 13.883 -2.825 4.997 1.00 83.81 99 THR A CA 1
ATOM 759 C C . THR A 1 99 ? 14.221 -1.760 6.035 1.00 83.81 99 THR A C 1
ATOM 761 O O . THR A 1 99 ? 13.533 -1.690 7.050 1.00 83.81 99 THR A O 1
ATOM 764 N N . GLN A 1 100 ? 15.290 -0.986 5.833 1.00 82.56 100 GLN A N 1
ATOM 765 C CA . GLN A 1 100 ? 15.673 0.115 6.722 1.00 82.56 100 GLN A CA 1
ATOM 766 C C . GLN A 1 100 ? 15.007 1.435 6.317 1.00 82.56 100 GLN A C 1
ATOM 768 O O . GLN A 1 100 ? 14.892 2.343 7.140 1.00 82.56 100 GLN A O 1
ATOM 773 N N . SER A 1 101 ? 14.547 1.530 5.069 1.00 82.19 101 SER A N 1
ATOM 774 C CA . SER A 1 101 ? 13.778 2.664 4.571 1.00 82.19 101 SER A CA 1
ATOM 775 C C . SER A 1 101 ? 12.321 2.599 5.036 1.00 82.19 101 SER A C 1
ATOM 777 O O . SER A 1 101 ? 11.741 1.525 5.208 1.00 82.19 101 SER A O 1
ATOM 779 N N . GLY A 1 102 ? 11.704 3.771 5.212 1.00 85.94 102 GLY A N 1
ATOM 780 C CA . GLY A 1 102 ? 10.257 3.871 5.394 1.00 85.94 102 GLY A CA 1
ATOM 781 C C . GLY A 1 102 ? 9.506 3.321 4.175 1.00 85.94 102 GLY A C 1
ATOM 782 O O . GLY A 1 102 ? 9.997 3.393 3.048 1.00 85.94 102 GLY A O 1
ATOM 783 N N . GLY A 1 103 ? 8.317 2.760 4.401 1.00 93.06 103 GLY A N 1
ATOM 784 C CA . GLY A 1 103 ? 7.463 2.283 3.314 1.00 93.06 103 GLY A CA 1
ATOM 785 C C . GLY A 1 103 ? 6.906 3.438 2.478 1.00 93.06 103 GLY A C 1
ATOM 786 O O . GLY A 1 103 ? 6.515 4.468 3.024 1.00 93.06 103 GLY A O 1
ATOM 787 N N . ILE A 1 104 ? 6.842 3.247 1.162 1.00 95.44 104 ILE A N 1
ATOM 788 C CA . ILE A 1 104 ? 6.166 4.144 0.218 1.00 95.44 104 ILE A CA 1
ATOM 789 C C . ILE A 1 104 ? 4.752 3.619 0.005 1.00 95.44 104 ILE A C 1
ATOM 791 O O . ILE A 1 104 ? 4.580 2.431 -0.263 1.00 95.44 104 ILE A O 1
ATOM 795 N N . ILE A 1 105 ? 3.752 4.492 0.117 1.00 96.50 105 ILE A N 1
ATOM 796 C CA . ILE A 1 105 ? 2.344 4.161 -0.105 1.00 96.50 105 ILE A CA 1
ATOM 797 C C . ILE A 1 105 ? 1.866 4.798 -1.407 1.00 96.50 105 ILE A C 1
ATOM 799 O O . ILE A 1 105 ? 1.740 6.009 -1.464 1.00 96.50 105 ILE A O 1
ATOM 803 N N . HIS A 1 106 ? 1.600 4.012 -2.449 1.00 97.06 106 HIS A N 1
ATOM 804 C CA . HIS A 1 106 ? 1.191 4.516 -3.768 1.00 97.06 106 HIS A CA 1
ATOM 805 C C . HIS A 1 106 ? 0.198 3.569 -4.457 1.00 97.06 106 HIS A C 1
ATOM 807 O O . HIS A 1 106 ? 0.047 2.406 -4.074 1.00 97.06 106 HIS A O 1
ATOM 813 N N . ARG A 1 107 ? -0.486 4.071 -5.489 1.00 96.94 107 ARG A N 1
ATOM 814 C CA . ARG A 1 107 ? -1.490 3.335 -6.259 1.00 96.94 107 ARG A CA 1
ATOM 815 C C . ARG A 1 107 ? -0.856 2.514 -7.374 1.00 96.94 107 ARG A C 1
ATOM 817 O O . ARG A 1 107 ? -0.048 3.032 -8.142 1.00 96.94 107 ARG A O 1
ATOM 824 N N . ILE A 1 108 ? -1.281 1.263 -7.521 1.00 97.50 108 ILE A N 1
ATOM 825 C CA . ILE A 1 108 ? -0.917 0.400 -8.643 1.00 97.50 108 ILE A CA 1
ATOM 826 C C . ILE A 1 108 ? -1.512 0.976 -9.931 1.00 97.50 108 ILE A C 1
ATOM 828 O O . ILE A 1 108 ? -2.728 1.127 -10.066 1.00 97.50 108 ILE A O 1
ATOM 832 N N . ARG A 1 109 ? -0.645 1.269 -10.898 1.00 95.81 109 ARG A N 1
ATOM 833 C CA . ARG A 1 109 ? -0.997 1.798 -12.225 1.00 95.81 109 ARG A CA 1
ATOM 834 C C . ARG A 1 109 ? -0.998 0.728 -13.305 1.00 95.81 109 ARG A C 1
ATOM 836 O O . ARG A 1 109 ? -1.746 0.852 -14.269 1.00 95.81 109 ARG A O 1
ATOM 843 N N . ASP A 1 110 ? -0.155 -0.283 -13.140 1.00 96.12 110 ASP A N 1
ATOM 844 C CA . ASP A 1 110 ? 0.092 -1.326 -14.129 1.00 96.12 110 ASP A CA 1
ATOM 845 C C . ASP A 1 110 ? 0.596 -2.592 -13.425 1.00 96.12 110 ASP A C 1
ATOM 847 O O . ASP A 1 110 ? 1.299 -2.502 -12.412 1.00 96.12 110 ASP A O 1
ATOM 851 N N . ILE A 1 111 ? 0.246 -3.758 -13.961 1.00 96.75 111 ILE A N 1
ATOM 852 C CA . ILE A 1 111 ? 0.683 -5.075 -13.482 1.00 96.75 111 ILE A CA 1
ATOM 853 C C . ILE A 1 111 ? 1.189 -5.854 -14.689 1.00 96.75 111 ILE A C 1
ATOM 855 O O . ILE A 1 111 ? 0.545 -5.881 -15.736 1.00 96.75 111 ILE A O 1
ATOM 859 N N . GLY A 1 112 ? 2.329 -6.517 -14.537 1.00 96.69 112 GLY A N 1
ATOM 860 C CA . GLY A 1 112 ? 2.923 -7.303 -15.604 1.00 96.69 112 GLY A CA 1
ATOM 861 C C . GLY A 1 112 ? 3.730 -8.485 -15.096 1.00 96.69 112 GLY A C 1
ATOM 862 O O . GLY A 1 112 ? 3.874 -8.719 -13.897 1.00 96.69 112 GLY A O 1
ATOM 863 N N . HIS A 1 113 ? 4.263 -9.233 -16.054 1.00 96.94 113 HIS A N 1
ATOM 864 C CA . HIS A 1 113 ? 5.195 -10.323 -15.820 1.00 96.94 113 HIS A CA 1
ATOM 865 C C . HIS A 1 113 ? 6.397 -10.149 -16.742 1.00 96.94 113 HIS A C 1
ATOM 867 O O . HIS A 1 113 ? 6.239 -9.817 -17.918 1.00 96.94 113 HIS A O 1
ATOM 873 N N . ASP A 1 114 ? 7.589 -10.378 -16.213 1.00 96.50 114 ASP A N 1
ATOM 874 C CA . ASP A 1 114 ? 8.818 -10.483 -16.994 1.00 96.50 114 ASP A CA 1
ATOM 875 C C . ASP A 1 114 ? 9.584 -11.759 -16.617 1.00 96.50 114 ASP A C 1
ATOM 877 O O . ASP A 1 114 ? 9.051 -12.647 -15.948 1.00 96.50 114 ASP A O 1
ATOM 881 N N . GLU A 1 115 ? 10.838 -11.871 -17.052 1.00 97.19 115 GLU A N 1
ATOM 882 C CA . GLU A 1 115 ? 11.703 -13.018 -16.745 1.00 97.19 115 GLU A CA 1
ATOM 883 C C . GLU A 1 115 ? 11.945 -13.229 -15.237 1.00 97.19 115 GLU A C 1
ATOM 885 O O . GLU A 1 115 ? 12.289 -14.332 -14.818 1.00 97.19 115 GLU A O 1
ATOM 890 N N . HIS A 1 116 ? 11.707 -12.204 -14.411 1.00 95.44 116 HIS A N 1
ATOM 891 C CA . HIS A 1 116 ? 11.804 -12.260 -12.951 1.00 95.44 116 HIS A CA 1
ATOM 892 C C . HIS A 1 116 ? 10.435 -12.468 -12.277 1.00 95.44 116 HIS A C 1
ATOM 894 O O . HIS A 1 116 ? 10.323 -12.394 -11.051 1.00 95.44 116 HIS A O 1
ATOM 900 N N . GLY A 1 117 ? 9.386 -12.734 -13.058 1.00 95.38 117 GLY A N 1
ATOM 901 C CA . GLY A 1 117 ? 8.036 -13.009 -12.580 1.00 95.38 117 GLY A CA 1
ATOM 902 C C . GLY A 1 117 ? 7.158 -11.763 -12.486 1.00 95.38 117 GLY A C 1
ATOM 903 O O . GLY A 1 117 ? 7.314 -10.805 -13.240 1.00 95.38 117 GLY A O 1
ATOM 904 N N . TRP A 1 118 ? 6.185 -11.807 -11.576 1.00 96.50 118 TRP A N 1
ATOM 905 C CA . TRP A 1 118 ? 5.195 -10.745 -11.384 1.00 96.50 118 TRP A CA 1
ATOM 906 C C . TRP A 1 118 ? 5.858 -9.429 -10.950 1.00 96.50 118 TRP A C 1
ATOM 908 O O . TRP A 1 118 ? 6.802 -9.421 -10.148 1.00 96.50 118 TRP A O 1
ATOM 918 N N . PHE A 1 119 ? 5.352 -8.310 -11.453 1.00 97.12 119 PHE A N 1
ATOM 919 C CA . PHE A 1 119 ? 5.663 -6.975 -10.954 1.00 97.12 119 PHE A CA 1
ATOM 920 C C . PHE A 1 119 ? 4.457 -6.050 -11.077 1.00 97.12 119 PHE A C 1
ATOM 922 O O . PHE A 1 119 ? 3.568 -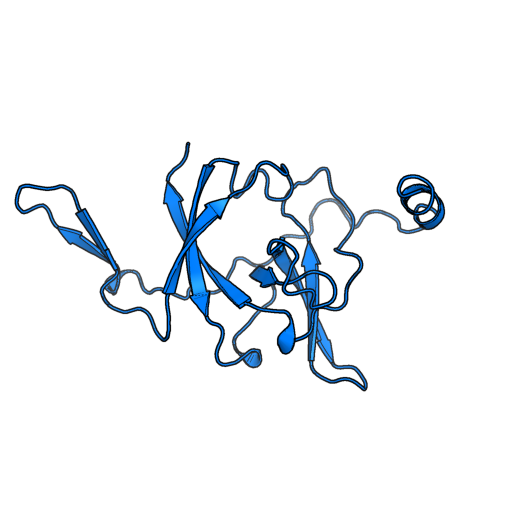6.260 -11.904 1.00 97.12 119 PHE A O 1
ATOM 929 N N . CYS A 1 120 ? 4.491 -4.954 -10.328 1.00 97.31 120 CYS A N 1
ATOM 930 C CA . CYS A 1 120 ? 3.620 -3.816 -10.569 1.00 97.31 120 CYS A CA 1
ATOM 931 C C . CYS A 1 120 ? 4.407 -2.507 -10.684 1.00 97.31 120 CYS A C 1
ATOM 933 O O . CYS A 1 120 ? 5.544 -2.389 -10.219 1.00 97.31 120 CYS A O 1
ATOM 935 N N . LYS A 1 121 ? 3.793 -1.515 -11.329 1.00 97.31 121 LYS A N 1
ATOM 936 C CA . LYS A 1 121 ? 4.241 -0.119 -11.308 1.00 97.31 121 LYS A CA 1
ATOM 937 C C . LYS A 1 121 ? 3.273 0.674 -10.455 1.00 97.31 121 LYS A C 1
ATOM 939 O O . LYS A 1 121 ? 2.058 0.525 -10.610 1.00 97.31 121 LYS A O 1
ATOM 944 N N . CYS A 1 122 ? 3.809 1.517 -9.586 1.00 96.75 122 CYS A N 1
ATOM 945 C CA . CYS A 1 122 ? 3.009 2.378 -8.731 1.00 96.75 122 CYS A CA 1
ATOM 946 C C . CYS A 1 122 ? 3.254 3.850 -9.038 1.00 96.75 122 CYS A C 1
ATOM 948 O O . CYS A 1 122 ? 4.269 4.221 -9.627 1.00 96.75 122 CYS A O 1
ATOM 950 N N . ARG A 1 123 ? 2.292 4.678 -8.643 1.00 95.12 123 ARG A N 1
ATOM 951 C CA . ARG A 1 123 ? 2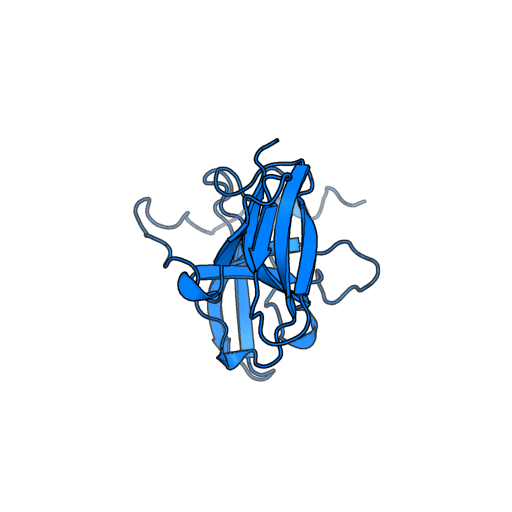.393 6.131 -8.662 1.00 95.12 123 ARG A CA 1
ATOM 952 C C . ARG A 1 123 ? 1.543 6.713 -7.545 1.00 95.12 123 ARG A C 1
ATOM 954 O O . ARG A 1 123 ? 0.494 6.158 -7.216 1.00 95.12 123 ARG A O 1
ATOM 961 N N . GLY A 1 124 ? 1.982 7.838 -6.997 1.00 94.38 124 GLY A N 1
ATOM 962 C CA . GLY A 1 124 ? 1.132 8.683 -6.172 1.00 94.38 124 GLY A CA 1
ATOM 963 C C . GLY A 1 124 ? -0.124 9.164 -6.912 1.00 94.38 124 GLY A C 1
ATOM 964 O O . GLY A 1 124 ? -0.212 9.112 -8.145 1.00 94.38 124 GLY A O 1
ATOM 965 N N . ASP A 1 125 ? -1.096 9.637 -6.143 1.00 93.38 125 ASP A N 1
ATOM 966 C CA . ASP A 1 125 ? -2.348 10.186 -6.669 1.00 93.38 125 ASP A CA 1
ATOM 967 C C . ASP A 1 125 ? -2.253 11.688 -6.967 1.00 93.38 125 ASP A C 1
ATOM 969 O O . ASP A 1 125 ? -3.127 12.217 -7.657 1.00 93.38 125 ASP A O 1
ATOM 973 N N . ASN A 1 126 ? -1.166 12.348 -6.538 1.00 93.38 126 ASN A N 1
ATOM 974 C CA . ASN A 1 126 ? -0.956 13.772 -6.777 1.00 93.38 126 ASN A CA 1
ATOM 975 C C . ASN A 1 126 ? -0.977 14.097 -8.277 1.00 93.38 126 ASN A C 1
ATOM 977 O O . ASN A 1 126 ? -0.081 13.663 -9.009 1.00 93.38 126 ASN A O 1
ATOM 981 N N . PRO A 1 127 ? -1.942 14.911 -8.754 1.00 89.06 127 PRO A N 1
ATOM 982 C CA . PRO A 1 127 ? -2.087 15.214 -10.174 1.00 89.06 127 PRO A CA 1
ATOM 983 C C . PRO A 1 127 ? -0.909 16.012 -10.748 1.00 89.06 127 PRO A C 1
ATOM 985 O O . PRO A 1 127 ? -0.699 16.006 -11.962 1.00 89.06 127 PRO A O 1
ATOM 988 N N . TYR A 1 128 ? -0.121 16.682 -9.903 1.00 90.12 128 TYR A N 1
ATOM 989 C CA . TYR A 1 128 ? 1.091 17.389 -10.319 1.00 90.12 128 TYR A CA 1
ATOM 990 C C . TYR A 1 128 ? 2.276 16.440 -10.564 1.00 90.12 128 TYR A C 1
ATOM 992 O O . TYR A 1 128 ? 3.250 16.828 -11.214 1.00 90.12 128 TYR A O 1
ATOM 1000 N N . ILE A 1 129 ? 2.194 15.189 -10.098 1.00 87.12 129 ILE A N 1
ATOM 1001 C CA . ILE A 1 129 ? 3.203 14.147 -10.309 1.00 87.12 129 ILE A CA 1
ATOM 1002 C C . ILE A 1 129 ? 2.750 13.260 -11.472 1.00 87.12 129 ILE A C 1
ATOM 1004 O O . ILE A 1 129 ? 1.853 12.427 -11.366 1.00 87.12 129 ILE A O 1
ATOM 1008 N N . THR A 1 130 ? 3.384 13.441 -12.629 1.00 86.44 130 THR A N 1
ATOM 1009 C CA . THR A 1 130 ? 2.946 12.803 -13.885 1.00 86.44 130 THR A CA 1
ATOM 1010 C C . THR A 1 130 ? 3.707 11.526 -14.239 1.00 86.44 130 THR A C 1
ATOM 1012 O O . THR A 1 130 ? 3.337 10.841 -15.194 1.00 86.44 130 THR A O 1
ATOM 1015 N N . TRP A 1 131 ? 4.738 11.174 -13.472 1.00 88.62 131 TRP A N 1
ATOM 1016 C CA . TRP A 1 131 ? 5.594 10.009 -13.697 1.00 88.62 131 TRP A CA 1
ATOM 1017 C C . TRP A 1 131 ? 5.328 8.906 -12.674 1.00 88.62 131 TRP A C 1
ATOM 1019 O O . TRP A 1 131 ? 4.985 9.195 -11.534 1.00 88.62 131 TRP A O 1
ATOM 1029 N N . ASP A 1 132 ? 5.504 7.652 -13.089 1.00 94.19 132 ASP A N 1
ATOM 1030 C CA . ASP A 1 132 ? 5.466 6.496 -12.190 1.00 94.19 132 ASP A CA 1
ATOM 1031 C C . ASP A 1 132 ? 6.729 6.431 -11.321 1.00 94.19 132 ASP A C 1
ATOM 1033 O O . ASP A 1 132 ? 7.770 7.015 -11.649 1.00 94.19 132 ASP A O 1
ATOM 1037 N N . ASP A 1 133 ? 6.651 5.663 -10.239 1.00 94.81 133 ASP A N 1
ATOM 1038 C CA . ASP A 1 133 ? 7.805 5.324 -9.419 1.00 94.81 133 ASP A CA 1
ATOM 1039 C C . ASP A 1 133 ? 8.898 4.658 -10.275 1.00 94.81 133 ASP A C 1
ATOM 1041 O O . ASP A 1 133 ? 8.599 3.897 -11.201 1.00 94.81 133 ASP A O 1
ATOM 1045 N N . PRO A 1 134 ? 10.190 4.884 -9.976 1.00 93.56 134 PRO A N 1
ATOM 1046 C CA . PRO A 1 134 ? 11.292 4.412 -10.818 1.00 93.56 134 PRO A CA 1
ATOM 1047 C C . PRO A 1 134 ? 11.514 2.889 -10.770 1.00 93.56 134 PRO A C 1
ATOM 1049 O O . PRO A 1 134 ? 12.491 2.393 -11.332 1.00 93.56 134 PRO A O 1
ATOM 1052 N N . TYR A 1 135 ? 10.645 2.143 -10.090 1.00 92.19 135 TYR A N 1
ATOM 1053 C CA . TYR A 1 135 ? 10.847 0.749 -9.726 1.00 92.19 135 TYR A CA 1
ATOM 1054 C C . TYR A 1 135 ? 9.788 -0.171 -10.338 1.00 92.19 135 TYR A C 1
ATOM 1056 O O . TYR A 1 135 ? 8.602 0.150 -10.357 1.00 92.19 135 TYR A O 1
ATOM 1064 N N . LEU A 1 136 ?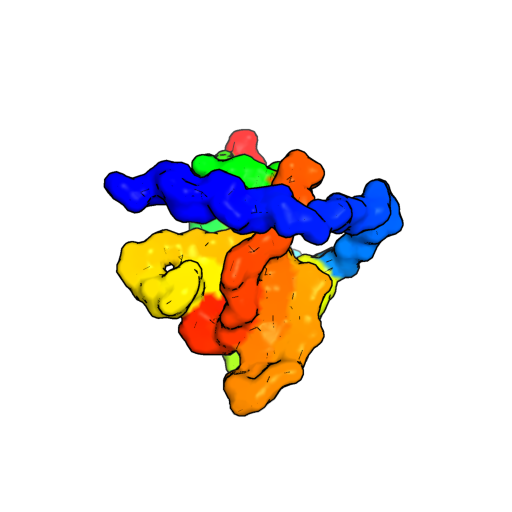 10.213 -1.369 -10.754 1.00 95.94 136 LEU A N 1
ATOM 1065 C CA . LEU A 1 136 ? 9.306 -2.505 -10.928 1.00 95.94 136 LEU A CA 1
ATOM 1066 C C . LEU A 1 136 ? 9.157 -3.188 -9.570 1.00 95.94 136 LEU A C 1
ATOM 1068 O O . LEU A 1 136 ? 10.065 -3.888 -9.117 1.00 95.94 136 LEU A O 1
ATOM 1072 N N . ILE A 1 137 ? 8.039 -2.936 -8.900 1.00 96.94 137 ILE A N 1
ATOM 1073 C CA . ILE A 1 137 ? 7.810 -3.395 -7.532 1.00 96.94 137 ILE A CA 1
ATOM 1074 C C . ILE A 1 137 ? 7.513 -4.889 -7.567 1.00 96.94 137 ILE A C 1
ATOM 1076 O O . ILE A 1 137 ? 6.599 -5.348 -8.254 1.00 96.94 137 ILE A O 1
ATOM 1080 N N . ARG A 1 138 ? 8.317 -5.652 -6.826 1.00 96.38 138 ARG A N 1
ATOM 1081 C CA . ARG A 1 138 ? 8.218 -7.111 -6.740 1.00 96.38 138 ARG A CA 1
ATOM 1082 C C . ARG A 1 138 ? 7.433 -7.542 -5.506 1.00 96.38 138 ARG A C 1
ATOM 1084 O O . ARG A 1 138 ? 7.414 -6.799 -4.525 1.00 96.38 138 ARG A O 1
ATOM 1091 N N . PRO A 1 139 ? 6.868 -8.764 -5.499 1.00 95.88 139 PRO A N 1
ATOM 1092 C CA . PRO A 1 139 ? 6.112 -9.286 -4.362 1.00 95.88 139 PRO A CA 1
ATOM 1093 C C . PRO A 1 139 ? 6.836 -9.150 -3.017 1.00 95.88 139 PRO A C 1
ATOM 1095 O O . PRO A 1 139 ? 6.259 -8.700 -2.036 1.00 95.88 139 PRO A O 1
ATOM 1098 N N . SER A 1 140 ? 8.140 -9.440 -2.986 1.00 94.56 140 SER A N 1
ATOM 1099 C CA . SER A 1 140 ? 8.959 -9.363 -1.770 1.00 94.56 140 SER A CA 1
ATOM 1100 C C . SER A 1 140 ? 9.131 -7.947 -1.206 1.00 94.56 140 SER A C 1
ATOM 1102 O O . SER A 1 140 ? 9.559 -7.795 -0.061 1.00 94.56 140 SER A O 1
ATOM 1104 N N . TRP A 1 141 ? 8.830 -6.910 -1.989 1.00 96.00 141 TRP A N 1
ATOM 1105 C CA . TRP A 1 141 ? 8.940 -5.513 -1.570 1.00 96.00 141 TRP A CA 1
ATOM 1106 C C . TRP A 1 141 ? 7.625 -4.990 -0.996 1.00 96.00 141 TRP A C 1
ATOM 1108 O O . TRP A 1 141 ? 7.636 -4.009 -0.258 1.00 96.00 141 TRP A O 1
ATOM 1118 N N . ILE A 1 142 ? 6.503 -5.638 -1.307 1.00 96.12 142 ILE A N 1
ATOM 1119 C CA . ILE A 1 142 ? 5.170 -5.233 -0.864 1.00 96.12 142 ILE A CA 1
ATOM 1120 C C . ILE A 1 142 ? 4.965 -5.691 0.581 1.00 96.12 142 ILE A C 1
ATOM 1122 O O . ILE A 1 142 ? 5.205 -6.845 0.929 1.00 96.12 142 ILE A O 1
ATOM 1126 N N . LYS A 1 143 ? 4.520 -4.772 1.438 1.00 93.81 143 LYS A N 1
ATOM 1127 C CA . LYS A 1 143 ? 4.218 -5.039 2.851 1.00 93.81 143 LYS A CA 1
ATOM 1128 C C . LYS A 1 143 ? 2.732 -5.205 3.097 1.00 93.81 143 LYS A C 1
ATOM 1130 O O . LYS A 1 143 ? 2.320 -6.124 3.798 1.00 93.81 143 LYS A O 1
ATOM 1135 N N . SER A 1 144 ? 1.934 -4.320 2.516 1.00 95.75 144 SER A N 1
ATOM 1136 C CA . SER A 1 144 ? 0.495 -4.307 2.741 1.00 95.75 144 SER A CA 1
ATOM 1137 C C . SER A 1 144 ? -0.251 -3.607 1.629 1.00 95.75 144 SER A C 1
ATOM 1139 O O . SER A 1 144 ? 0.308 -2.772 0.925 1.00 95.75 144 SER A O 1
ATOM 1141 N N . VAL A 1 145 ? -1.543 -3.880 1.552 1.00 96.94 145 VAL A N 1
ATOM 1142 C CA . VAL A 1 145 ? -2.512 -3.107 0.783 1.00 96.94 145 VAL A CA 1
ATOM 1143 C C . VAL A 1 145 ? -3.348 -2.250 1.731 1.00 96.94 145 VAL A C 1
ATOM 1145 O O . VAL A 1 145 ? -3.664 -2.662 2.848 1.00 96.94 145 VAL A O 1
ATOM 1148 N N . MET A 1 146 ? -3.672 -1.033 1.311 1.00 95.94 146 MET A N 1
ATOM 1149 C CA . MET A 1 146 ? -4.544 -0.128 2.040 1.00 95.94 146 MET A CA 1
ATOM 1150 C C . MET A 1 146 ? -5.998 -0.515 1.808 1.00 95.94 146 MET A C 1
ATOM 1152 O O . MET A 1 146 ? -6.451 -0.645 0.673 1.00 95.94 146 MET A O 1
ATOM 1156 N N . VAL A 1 147 ? -6.728 -0.694 2.904 1.00 94.19 147 VAL A N 1
ATOM 1157 C CA . VAL A 1 147 ? -8.108 -1.196 2.900 1.00 94.19 147 VAL A CA 1
ATOM 1158 C C . VAL A 1 147 ? -9.111 -0.197 3.472 1.00 94.19 147 VAL A C 1
ATOM 1160 O O . VAL A 1 147 ? -10.314 -0.419 3.372 1.00 94.19 147 VAL A O 1
ATOM 1163 N N . GLY A 1 148 ? -8.640 0.914 4.043 1.00 92.38 148 GLY A N 1
ATOM 1164 C CA . GLY A 1 148 ? -9.501 1.996 4.511 1.00 92.38 148 GLY A CA 1
ATOM 1165 C C . GLY A 1 148 ? -8.728 3.222 4.989 1.00 92.38 148 GLY A C 1
ATOM 1166 O O . GLY A 1 148 ? -7.541 3.138 5.304 1.00 92.38 148 GLY A O 1
ATOM 1167 N N . VAL A 1 149 ? -9.433 4.347 5.073 1.00 92.56 149 VAL A N 1
ATOM 1168 C CA . VAL A 1 149 ? -8.975 5.609 5.672 1.00 92.56 149 VAL A CA 1
ATOM 1169 C C . VAL A 1 149 ? -9.913 5.903 6.841 1.00 92.56 149 VAL A C 1
ATOM 1171 O O . VAL A 1 149 ? -11.130 5.841 6.676 1.00 92.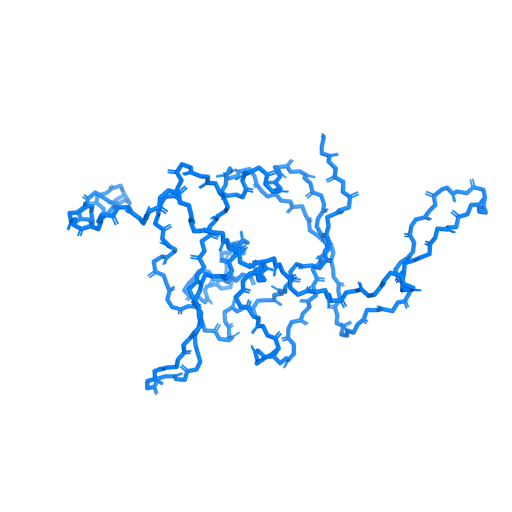56 149 VAL A O 1
ATOM 1174 N N . LEU A 1 150 ? -9.365 6.136 8.033 1.00 87.06 150 LEU A N 1
ATOM 1175 C CA . LEU A 1 150 ? -10.136 6.231 9.279 1.00 87.06 150 LEU A CA 1
ATOM 1176 C C . LEU A 1 150 ? -10.325 7.667 9.769 1.00 87.06 150 LEU A C 1
ATOM 1178 O O . LEU A 1 150 ? -11.320 7.949 10.430 1.00 87.06 150 LEU A O 1
ATOM 1182 N N . THR A 1 151 ? -9.385 8.567 9.486 1.00 78.75 151 THR A N 1
ATOM 1183 C CA . THR A 1 151 ? -9.438 9.953 9.971 1.00 78.75 151 THR A CA 1
ATOM 1184 C C . THR A 1 151 ? -8.957 10.921 8.900 1.00 78.75 151 THR A C 1
ATOM 1186 O O . THR A 1 151 ? -8.020 10.604 8.171 1.00 78.75 151 THR A O 1
ATOM 1189 N N . GLY A 1 152 ? -9.566 12.108 8.859 1.00 58.66 152 GLY A N 1
ATOM 1190 C CA . GLY A 1 152 ? -8.938 13.326 8.346 1.00 58.66 152 GLY A CA 1
ATOM 1191 C C . GLY A 1 152 ? -8.264 14.058 9.507 1.00 58.66 152 GLY A C 1
ATOM 1192 O O . GLY A 1 152 ? -8.806 14.029 10.614 1.00 58.66 152 GLY A O 1
ATOM 1193 N N . GLY A 1 153 ? -7.070 14.606 9.280 1.00 47.69 153 GLY A N 1
ATOM 1194 C CA . GLY A 1 153 ? -6.426 15.530 10.222 1.00 47.69 153 GLY A CA 1
ATOM 1195 C C . GLY A 1 153 ? -7.162 16.861 10.303 1.00 47.69 153 GLY A C 1
ATOM 1196 O O . GLY A 1 153 ? -7.825 17.220 9.304 1.00 47.69 153 GLY A O 1
#

Sequence (153 aa):
MFLSWLFKWFAGKTAPPINYEIPSPKIRISQGAISLNYDGENTVMVTTLPGKCYKSAVADTNSLDPFVDAGMTVLLQEVSDFNDLIVGDVIVYLPNGDTQSGGIIHRIRDIGHDEHGWFCKCRGDNPYITWDDPYLIRPSWIKSVMVGVLTGG

Organism: NCBI:txid1070528

Foldseek 3Di:
DPPVVVPPPPPDDDFPDPDDDWDAWDQQQDPVQWDFDPPVDGDIGRNDHPADKDKDFDDAPLFAPPNAHGRWIFIWHFDPDPVPGDGNWWFWFAVVLDPVDGTDTFGFHDWDQDPVGIFTWTGHNRPVDRDIDPDRTDPSGTGTITNDIDDDD

Secondary structure (DSSP, 8-state):
--STTGGGG-SS-PPPPTT-PPPPPP--S-GGGEEEE-SSS-EEEE---SS-EEEEEPPS--TTTTT--TT-EEEEEE-S-GGG--TT-EEEE-GGG-TTSPPEEEEEEEEEEETTEEEEEEE-S-TT--S--SS-B-GGGEEEEEEEE----

Radius of gyration: 17.17 Å; chains: 1; bounding box: 49×31×49 Å